Protein AF-A0A6L9SU56-F1 (afdb_monomer)

Foldseek 3Di:
DDWDAFAAQAKDKDKDKDWDAWAKKKKEKDDWDDPQKWKFKADPVGDTQYTYDPDIDMGGDHTDMIMIMMIGHHGDGDGTDMDIDIDGPD

pLDDT: mean 89.86, std 9.3, range [54.0, 97.88]

Structure (mmCIF, N/CA/C/O backbone):
data_AF-A0A6L9SU56-F1
#
_entry.id   AF-A0A6L9SU56-F1
#
loop_
_atom_site.group_PDB
_atom_site.id
_atom_site.type_symbol
_atom_site.label_atom_id
_atom_site.label_alt_id
_atom_site.label_comp_id
_atom_site.label_asym_id
_atom_site.label_entity_id
_atom_site.label_seq_id
_atom_site.pdbx_PDB_ins_code
_atom_site.Cartn_x
_atom_site.Cartn_y
_atom_site.Cartn_z
_atom_site.occupancy
_atom_site.B_iso_or_equiv
_atom_site.auth_seq_id
_atom_site.auth_comp_id
_atom_site.auth_asym_id
_atom_site.auth_atom_id
_atom_site.pdbx_PDB_model_num
ATOM 1 N N . MET A 1 1 ? -1.791 -9.195 -3.777 1.00 84.62 1 MET A N 1
ATOM 2 C CA . MET A 1 1 ? -0.470 -9.229 -4.434 1.00 84.62 1 MET A CA 1
ATOM 3 C C . MET A 1 1 ? -0.539 -8.375 -5.687 1.00 84.62 1 MET A C 1
ATOM 5 O O . MET A 1 1 ? -1.541 -8.453 -6.38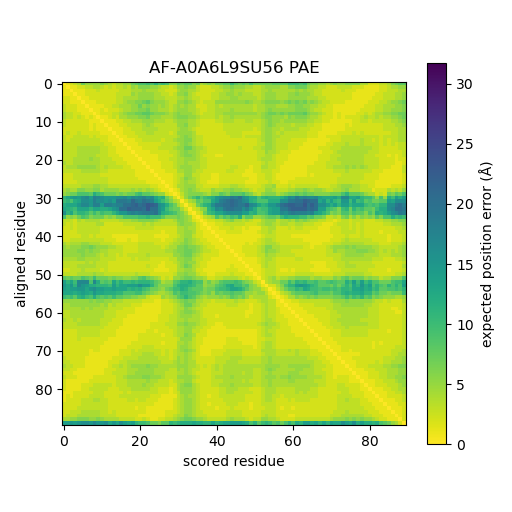5 1.00 84.62 1 MET A O 1
ATOM 9 N N . VAL A 1 2 ? 0.484 -7.565 -5.940 1.00 88.12 2 VAL A N 1
ATOM 10 C CA . VAL A 1 2 ? 0.677 -6.793 -7.175 1.00 88.12 2 VAL A CA 1
ATOM 11 C C . VAL A 1 2 ? 1.949 -7.314 -7.827 1.00 88.12 2 VAL A C 1
ATOM 13 O O . VAL A 1 2 ? 2.976 -7.377 -7.161 1.00 88.12 2 VAL A O 1
ATOM 16 N N . HIS A 1 3 ? 1.881 -7.699 -9.097 1.00 90.50 3 HIS A N 1
ATOM 17 C CA . HIS A 1 3 ? 3.056 -8.002 -9.917 1.00 90.50 3 HIS A CA 1
ATOM 18 C C . HIS A 1 3 ? 3.249 -6.857 -10.907 1.00 90.50 3 HIS A C 1
ATOM 20 O O . HI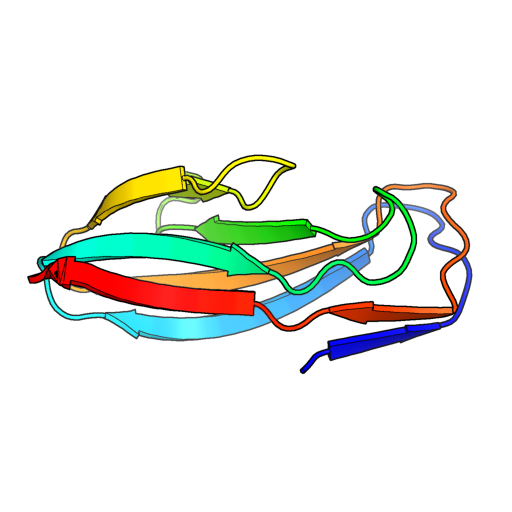S A 1 3 ? 2.277 -6.385 -11.498 1.00 90.50 3 HIS A O 1
ATOM 26 N N . ALA A 1 4 ? 4.479 -6.362 -11.003 1.00 89.12 4 ALA A N 1
ATOM 27 C CA . ALA A 1 4 ? 4.851 -5.282 -11.900 1.00 89.12 4 ALA A CA 1
ATOM 28 C C . ALA A 1 4 ? 6.025 -5.734 -12.768 1.00 89.12 4 ALA A C 1
ATOM 30 O O . ALA A 1 4 ? 7.056 -6.156 -12.239 1.00 89.12 4 ALA A O 1
ATOM 31 N N . GLU A 1 5 ? 5.855 -5.595 -14.081 1.00 92.56 5 GLU A N 1
ATOM 32 C CA . GLU A 1 5 ? 6.854 -5.917 -15.094 1.00 92.56 5 GLU A CA 1
ATOM 33 C C . GLU A 1 5 ? 7.038 -4.728 -16.050 1.00 92.56 5 GLU A C 1
ATOM 35 O O . GLU A 1 5 ? 6.063 -4.101 -16.473 1.00 92.56 5 GLU A O 1
ATOM 40 N N . GLY A 1 6 ? 8.288 -4.408 -16.385 1.00 92.44 6 GLY A N 1
ATOM 41 C CA . GLY A 1 6 ? 8.656 -3.375 -17.353 1.00 92.44 6 GLY A CA 1
ATOM 42 C C . GLY A 1 6 ? 9.469 -2.226 -16.757 1.00 92.44 6 GLY A C 1
ATOM 43 O O . GLY A 1 6 ? 9.888 -2.263 -15.602 1.00 92.44 6 GLY A O 1
ATOM 44 N N . THR A 1 7 ? 9.716 -1.195 -17.569 1.00 94.00 7 THR A N 1
ATOM 45 C CA . THR A 1 7 ? 10.503 -0.011 -17.189 1.00 94.00 7 THR A CA 1
ATOM 46 C C . THR A 1 7 ? 9.602 1.198 -16.990 1.00 94.00 7 THR A C 1
ATOM 48 O O . THR A 1 7 ? 8.883 1.611 -17.900 1.00 94.00 7 THR A O 1
ATOM 51 N N . SER A 1 8 ? 9.675 1.811 -15.814 1.00 94.62 8 SER A N 1
ATOM 52 C CA . SER A 1 8 ? 8.989 3.067 -15.535 1.00 94.62 8 SER A CA 1
ATOM 53 C C . SER A 1 8 ? 9.700 4.250 -16.217 1.00 94.62 8 SER A C 1
ATOM 55 O O . SER A 1 8 ? 10.909 4.445 -16.089 1.00 94.62 8 SER A O 1
ATOM 57 N N . THR A 1 9 ? 8.954 5.091 -16.935 1.00 94.25 9 THR A N 1
ATOM 58 C CA . THR A 1 9 ? 9.471 6.359 -17.501 1.00 94.25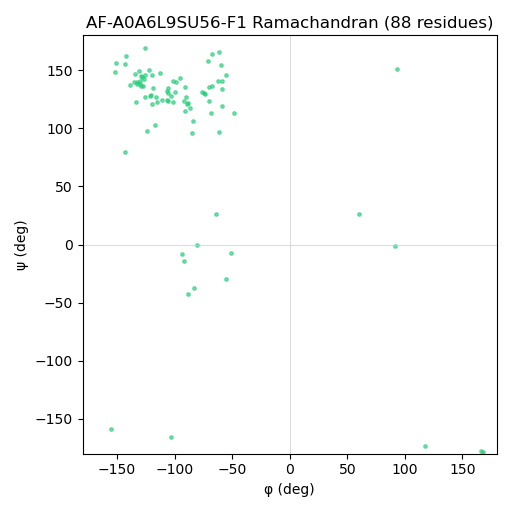 9 THR A CA 1
ATOM 59 C C . THR A 1 9 ? 9.270 7.551 -16.559 1.00 94.25 9 THR A C 1
ATOM 61 O O . THR A 1 9 ? 9.886 8.599 -16.723 1.00 94.25 9 THR A O 1
ATOM 64 N N . GLY A 1 10 ? 8.434 7.369 -15.539 1.00 94.19 10 GLY A N 1
ATOM 65 C CA . GLY A 1 10 ? 8.136 8.298 -14.454 1.00 94.19 10 GLY A CA 1
ATOM 66 C C . GLY A 1 10 ? 7.660 7.507 -13.237 1.00 94.19 10 GLY A C 1
ATOM 67 O O . GLY A 1 10 ? 7.909 6.308 -13.146 1.00 94.19 10 GLY A O 1
ATOM 68 N N . TRP A 1 11 ? 6.949 8.140 -12.309 1.00 92.75 11 TRP A N 1
ATOM 69 C CA . TRP A 1 11 ? 6.284 7.396 -11.239 1.00 92.75 11 TRP A CA 1
ATOM 70 C C . TRP A 1 11 ? 5.141 6.561 -11.824 1.00 92.75 11 TRP A C 1
ATOM 72 O O . TRP A 1 11 ? 4.154 7.118 -12.302 1.00 92.75 11 TRP A O 1
ATOM 82 N N . ALA A 1 12 ? 5.268 5.234 -11.787 1.00 92.94 12 ALA A N 1
ATOM 83 C CA . ALA A 1 12 ? 4.187 4.324 -12.159 1.00 92.94 12 ALA A CA 1
ATOM 84 C C . ALA A 1 12 ? 3.503 3.816 -10.887 1.00 92.94 12 ALA A C 1
ATOM 86 O O . ALA A 1 12 ? 4.187 3.399 -9.954 1.00 92.94 12 ALA A O 1
ATOM 87 N N . THR A 1 13 ? 2.168 3.868 -10.828 1.00 93.19 13 THR A N 1
ATOM 88 C CA . THR A 1 13 ? 1.424 3.516 -9.608 1.00 93.19 13 THR A CA 1
ATOM 89 C C . THR A 1 13 ? 0.213 2.640 -9.885 1.00 93.19 13 THR A C 1
ATOM 91 O O . THR A 1 13 ? -0.551 2.930 -10.803 1.00 93.19 13 THR A O 1
ATOM 94 N N . VAL A 1 14 ? -0.025 1.658 -9.017 1.00 92.25 14 VAL A N 1
ATOM 95 C CA . VAL A 1 14 ? -1.308 0.955 -8.879 1.00 92.25 14 VAL A CA 1
ATOM 96 C C . VAL A 1 14 ? -1.972 1.439 -7.597 1.00 92.25 14 VAL A C 1
ATOM 98 O O . VAL A 1 14 ? -1.308 1.560 -6.568 1.00 92.25 14 VAL A O 1
ATOM 101 N N . ARG A 1 15 ? -3.273 1.738 -7.648 1.00 94.25 15 ARG A N 1
ATOM 102 C CA . ARG A 1 15 ? -4.018 2.294 -6.512 1.00 94.25 15 ARG A CA 1
ATOM 103 C C . ARG A 1 15 ? -5.297 1.514 -6.266 1.00 94.25 15 ARG A C 1
ATOM 105 O O . ARG A 1 15 ? -5.995 1.165 -7.212 1.00 94.25 15 ARG A O 1
ATOM 112 N N . THR A 1 16 ? -5.618 1.305 -4.998 1.00 93.81 16 THR A N 1
ATOM 113 C CA . THR A 1 16 ? -6.936 0.838 -4.562 1.00 93.81 16 THR A CA 1
ATOM 114 C C . THR A 1 16 ? -7.406 1.674 -3.384 1.00 93.81 16 THR A C 1
ATOM 116 O O . THR A 1 16 ? -6.596 2.098 -2.563 1.00 93.81 16 THR A O 1
ATOM 119 N N . THR A 1 17 ? -8.710 1.899 -3.290 1.00 95.94 17 THR A N 1
ATOM 120 C CA . THR A 1 17 ? -9.324 2.572 -2.142 1.00 95.94 17 THR A CA 1
ATOM 121 C C . THR A 1 17 ? -9.895 1.524 -1.195 1.00 95.94 17 THR A C 1
ATOM 123 O O . THR A 1 17 ? -10.457 0.528 -1.649 1.00 95.94 17 THR A O 1
ATOM 126 N N . THR A 1 18 ? -9.751 1.733 0.111 1.00 95.31 18 THR A N 1
ATOM 127 C CA . THR A 1 18 ? -10.354 0.886 1.144 1.00 95.31 18 THR A CA 1
ATOM 128 C C . THR A 1 18 ? -10.897 1.739 2.282 1.00 95.31 18 THR A C 1
ATOM 130 O O . THR A 1 18 ? -10.225 2.661 2.740 1.00 95.31 18 THR A O 1
ATOM 133 N N . ALA A 1 19 ? -12.090 1.404 2.766 1.00 97.31 19 ALA A N 1
ATOM 134 C CA . ALA A 1 19 ? -12.621 1.974 3.996 1.00 97.31 19 ALA A CA 1
ATOM 135 C C . ALA A 1 19 ? -11.920 1.321 5.195 1.00 97.31 19 ALA A C 1
ATOM 137 O O . ALA A 1 19 ? -11.824 0.092 5.265 1.00 97.31 19 ALA A O 1
ATOM 138 N N . LEU A 1 20 ? -11.432 2.129 6.133 1.00 97.00 20 LEU A N 1
ATOM 139 C CA . LEU A 1 20 ? -10.801 1.678 7.370 1.00 97.00 20 LEU A CA 1
ATOM 140 C C . LEU A 1 20 ? -11.597 2.177 8.580 1.00 97.00 20 LEU A C 1
ATOM 142 O O . LEU A 1 20 ? -11.963 3.353 8.625 1.00 97.00 20 LEU A O 1
ATOM 146 N N . PRO A 1 21 ? -11.860 1.328 9.590 1.00 97.50 21 PRO A N 1
ATOM 147 C CA . PRO A 1 21 ? -12.289 1.809 10.894 1.00 97.50 21 PRO A CA 1
ATOM 148 C C . PRO A 1 21 ? -11.128 2.503 11.615 1.00 97.50 21 PRO A C 1
ATOM 150 O O . PRO A 1 21 ? -9.959 2.200 11.362 1.00 97.50 21 PRO A O 1
ATOM 153 N N . ALA A 1 22 ? -11.448 3.372 12.575 1.00 97.19 22 ALA A N 1
ATOM 154 C CA . ALA A 1 22 ? -10.428 3.981 13.420 1.00 97.19 22 ALA A CA 1
ATOM 155 C C . ALA A 1 22 ? -9.633 2.905 14.185 1.00 97.19 22 ALA A C 1
ATOM 157 O O . ALA A 1 22 ? -10.199 1.908 14.652 1.00 97.19 22 ALA A O 1
ATOM 158 N N . GLY A 1 23 ? -8.324 3.101 14.319 1.00 97.06 23 GLY A N 1
ATOM 159 C CA . GLY A 1 23 ? -7.464 2.186 15.063 1.00 97.06 23 GLY A CA 1
ATOM 160 C C . GLY A 1 23 ? -5.982 2.407 14.817 1.00 97.06 23 GLY A C 1
ATOM 161 O O . GLY A 1 23 ? -5.580 3.301 14.075 1.00 97.06 23 GLY A O 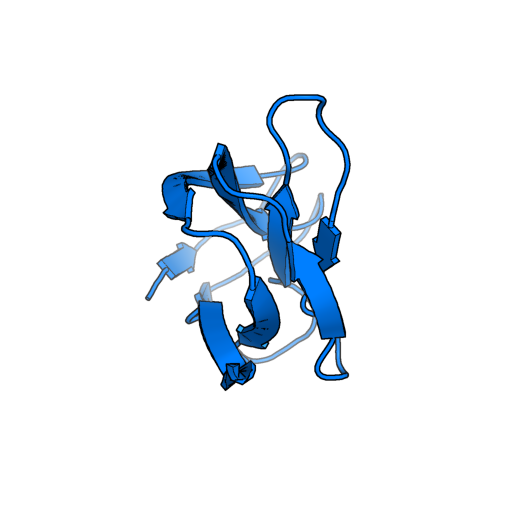1
ATOM 162 N N . GLU A 1 24 ? -5.163 1.570 15.441 1.00 97.31 24 GLU A N 1
ATOM 163 C CA . GLU A 1 24 ? -3.736 1.525 15.140 1.00 97.31 24 GLU A CA 1
ATOM 164 C C . GLU A 1 24 ? -3.445 0.511 14.046 1.00 97.31 24 GLU A C 1
ATOM 166 O O . GLU A 1 24 ? -3.936 -0.620 14.088 1.00 97.31 24 GLU A O 1
ATOM 171 N N . TYR A 1 25 ? -2.604 0.904 13.095 1.00 96.56 25 TYR A N 1
ATOM 172 C CA . TYR A 1 25 ? -2.257 0.084 11.946 1.00 96.56 25 TYR A CA 1
ATOM 173 C C . TYR A 1 25 ? -0.752 0.019 11.741 1.00 96.56 25 TYR A C 1
ATOM 175 O O . TYR A 1 25 ? -0.037 0.985 12.014 1.00 96.56 25 TYR A O 1
ATOM 183 N N . THR A 1 26 ? -0.292 -1.110 11.205 1.00 94.94 26 THR A N 1
ATOM 184 C CA . THR A 1 26 ? 1.021 -1.223 10.572 1.00 94.94 26 THR A CA 1
ATOM 185 C C . THR A 1 26 ? 0.888 -1.450 9.079 1.00 94.94 26 THR A C 1
ATOM 187 O O . THR A 1 26 ? -0.057 -2.101 8.628 1.00 94.94 26 THR A O 1
ATOM 190 N N . LEU A 1 27 ? 1.852 -0.931 8.319 1.00 93.25 27 LEU A N 1
ATOM 191 C CA . LEU A 1 27 ? 2.006 -1.240 6.904 1.00 93.25 27 LEU A CA 1
ATOM 192 C C . LEU A 1 27 ? 3.371 -1.879 6.662 1.00 93.25 27 LEU A C 1
ATOM 194 O O . LEU A 1 27 ? 4.419 -1.289 6.926 1.00 93.25 27 LEU A O 1
ATOM 198 N N . GLU A 1 28 ? 3.323 -3.093 6.137 1.00 89.38 28 GLU A N 1
ATOM 199 C CA . GLU A 1 28 ? 4.471 -3.896 5.734 1.00 89.38 28 GLU A CA 1
ATOM 200 C C . GLU A 1 28 ? 4.293 -4.312 4.272 1.00 89.38 28 GLU A C 1
ATOM 202 O O . GLU A 1 28 ? 3.205 -4.191 3.701 1.00 89.38 28 GLU A O 1
ATOM 207 N N . HIS A 1 29 ? 5.340 -4.852 3.659 1.00 87.31 29 HIS A N 1
ATOM 208 C CA . HIS A 1 29 ? 5.202 -5.551 2.391 1.00 87.31 29 HIS A CA 1
ATOM 209 C C . HIS A 1 29 ? 6.128 -6.761 2.323 1.00 87.31 29 HIS A C 1
ATOM 211 O O . HIS A 1 29 ? 7.171 -6.807 2.973 1.00 87.31 29 HIS A O 1
ATOM 217 N N . THR A 1 30 ? 5.764 -7.747 1.506 1.00 81.62 30 THR A N 1
ATOM 218 C CA . THR A 1 30 ? 6.702 -8.812 1.133 1.00 81.62 30 THR A CA 1
ATOM 219 C C . THR A 1 30 ? 7.769 -8.233 0.212 1.00 81.62 30 THR A C 1
ATOM 221 O O . THR A 1 30 ? 7.415 -7.698 -0.841 1.00 81.62 30 THR A O 1
ATOM 224 N N . LEU A 1 31 ? 9.046 -8.363 0.576 1.00 68.25 31 LEU A N 1
ATOM 225 C CA . LEU A 1 31 ? 10.172 -7.962 -0.269 1.00 68.25 31 LEU A CA 1
ATOM 226 C C . LEU A 1 31 ? 10.157 -8.784 -1.571 1.00 68.25 31 LEU A C 1
ATOM 228 O O . LEU A 1 31 ? 10.649 -9.910 -1.613 1.00 68.25 31 LEU A O 1
ATOM 232 N N . GLY A 1 32 ? 9.587 -8.224 -2.640 1.00 60.66 32 GLY A N 1
ATOM 233 C CA . GLY A 1 32 ? 10.065 -8.534 -3.984 1.00 60.66 32 GLY A CA 1
ATOM 234 C C . GLY A 1 32 ? 11.514 -8.059 -4.057 1.00 60.66 32 GLY A C 1
ATOM 235 O O . GLY A 1 32 ? 11.852 -7.051 -3.444 1.00 60.66 32 GLY A O 1
ATOM 236 N N . SER A 1 33 ? 12.399 -8.805 -4.705 1.00 54.00 33 SER A N 1
ATOM 237 C CA . SER A 1 33 ? 13.833 -8.501 -4.735 1.00 54.00 33 SER A CA 1
ATOM 238 C C . SER A 1 33 ? 14.122 -7.028 -5.082 1.00 54.00 33 SER A C 1
ATOM 240 O O . SER A 1 33 ? 13.903 -6.617 -6.214 1.00 54.00 33 SER A O 1
ATOM 242 N N . GLY A 1 34 ? 14.660 -6.260 -4.128 1.00 60.44 34 GLY A N 1
ATOM 243 C CA . GLY A 1 34 ? 15.170 -4.898 -4.328 1.00 60.44 34 GLY A CA 1
ATOM 244 C C . GLY A 1 34 ? 14.170 -3.764 -4.059 1.00 60.44 34 GLY A C 1
ATOM 245 O O . GLY A 1 34 ? 12.967 -3.903 -4.275 1.00 60.44 34 GLY A O 1
ATOM 246 N N . ASP A 1 35 ? 14.708 -2.609 -3.645 1.00 68.00 35 ASP A N 1
ATOM 247 C CA . ASP A 1 35 ? 14.016 -1.353 -3.274 1.00 68.00 35 ASP A CA 1
ATOM 248 C C . ASP A 1 35 ? 13.250 -0.662 -4.436 1.00 68.00 35 ASP A C 1
ATOM 250 O O . ASP A 1 35 ? 13.091 0.559 -4.476 1.00 68.00 35 ASP A O 1
ATOM 254 N N . SER A 1 36 ? 12.818 -1.420 -5.444 1.00 80.62 36 SER A N 1
ATOM 255 C CA . SER A 1 36 ? 12.187 -0.921 -6.672 1.00 80.62 36 SER A CA 1
ATOM 256 C C . SER A 1 36 ? 10.657 -0.882 -6.603 1.00 80.62 36 SER A C 1
ATOM 258 O O . SER A 1 36 ? 10.027 -0.330 -7.503 1.00 80.62 36 SER A O 1
ATOM 260 N N . LEU A 1 37 ? 10.058 -1.449 -5.551 1.00 86.75 37 LEU A N 1
ATOM 261 C CA . LEU A 1 37 ? 8.629 -1.367 -5.250 1.00 86.75 37 LEU A CA 1
ATOM 262 C C . LEU A 1 37 ? 8.436 -1.008 -3.779 1.00 86.75 37 LEU A C 1
ATOM 264 O O . LEU A 1 37 ? 9.084 -1.580 -2.910 1.00 86.75 37 LEU A O 1
ATOM 268 N N . PHE A 1 38 ? 7.495 -0.116 -3.500 1.00 88.00 38 PHE A N 1
ATOM 269 C CA . PHE A 1 38 ? 7.054 0.193 -2.141 1.00 88.00 38 PHE A CA 1
ATOM 270 C C . PHE A 1 38 ? 5.546 0.437 -2.119 1.00 88.00 38 PHE A C 1
ATOM 272 O O . PHE A 1 38 ? 4.940 0.672 -3.171 1.00 88.00 38 PHE A O 1
ATOM 279 N N . CYS A 1 39 ? 4.935 0.371 -0.933 1.00 91.19 39 CYS A N 1
ATOM 280 C CA . CYS A 1 39 ? 3.538 0.724 -0.740 1.00 91.19 39 CYS A C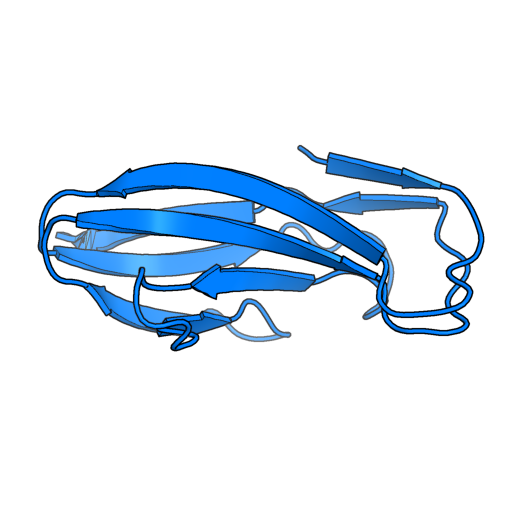A 1
ATOM 281 C C . CYS A 1 39 ? 3.315 1.831 0.295 1.00 91.19 39 CYS A C 1
ATOM 283 O O . CYS A 1 39 ? 4.076 2.001 1.245 1.00 91.19 39 CYS A O 1
ATOM 285 N N . GLU A 1 40 ? 2.252 2.599 0.083 1.00 94.25 40 GLU A N 1
ATOM 286 C CA . GLU A 1 40 ? 1.830 3.709 0.932 1.00 94.25 40 GLU A CA 1
ATOM 287 C C . GLU A 1 40 ? 0.349 3.563 1.274 1.00 94.25 40 GLU A C 1
ATOM 289 O O . GLU A 1 40 ? -0.447 3.172 0.416 1.00 94.25 40 GLU A O 1
ATOM 294 N N . LEU A 1 41 ? -0.027 3.958 2.488 1.00 96.19 41 LEU A N 1
ATOM 295 C CA . LEU A 1 41 ? -1.395 4.313 2.835 1.00 96.19 41 LEU A CA 1
ATOM 296 C C . LEU A 1 41 ? -1.493 5.840 2.848 1.00 96.19 41 LEU A C 1
ATOM 298 O O . LEU A 1 41 ? -0.750 6.504 3.573 1.00 96.19 41 LEU A O 1
ATOM 302 N N . LYS A 1 42 ? -2.396 6.379 2.035 1.00 97.19 42 LYS A N 1
ATOM 303 C CA . LYS A 1 42 ? -2.610 7.814 1.862 1.00 97.19 42 LYS A CA 1
ATOM 304 C C . LYS A 1 42 ? -4.041 8.190 2.235 1.00 97.19 42 LYS A C 1
ATOM 306 O O . LYS A 1 42 ? -4.986 7.569 1.741 1.00 97.19 42 LYS A O 1
ATOM 311 N N . SER A 1 43 ? -4.192 9.192 3.088 1.00 95.94 43 SER A N 1
ATOM 312 C CA . SER A 1 43 ? -5.471 9.792 3.475 1.00 95.94 43 SER A CA 1
ATOM 313 C C . SER A 1 43 ? -6.139 10.533 2.306 1.00 95.94 43 SER A C 1
ATOM 315 O O . SER A 1 43 ? -5.478 10.885 1.320 1.00 95.94 43 SER A O 1
ATOM 317 N N . PRO A 1 44 ? -7.448 10.842 2.406 1.00 91.12 44 PRO A N 1
ATOM 318 C CA . PRO A 1 44 ? -8.165 11.631 1.400 1.00 91.12 44 PRO A CA 1
ATOM 319 C C . PRO A 1 44 ? -7.555 13.003 1.100 1.00 91.12 44 PRO A C 1
ATOM 321 O O . PRO A 1 44 ? -7.690 13.498 -0.017 1.00 91.12 44 PRO A O 1
ATOM 324 N N . ASP A 1 45 ? -6.895 13.621 2.083 1.00 92.88 45 ASP A N 1
ATOM 325 C CA . ASP A 1 45 ? -6.239 14.926 1.932 1.00 92.88 45 ASP A CA 1
ATOM 326 C C . ASP A 1 45 ? -4.859 14.843 1.250 1.00 92.88 45 ASP A C 1
ATOM 328 O O . ASP A 1 45 ? -4.225 15.866 0.998 1.00 92.88 45 ASP A O 1
ATOM 332 N N . GLY A 1 46 ? -4.414 13.633 0.897 1.00 92.19 46 GLY A N 1
ATOM 333 C CA . GLY A 1 46 ? -3.161 13.383 0.195 1.00 92.19 46 GLY A CA 1
ATOM 334 C C . GLY A 1 46 ? -1.958 13.135 1.106 1.00 92.19 46 GLY A C 1
ATOM 335 O O . GLY A 1 46 ? -0.873 12.856 0.583 1.00 92.19 46 GLY A O 1
ATOM 336 N N . THR A 1 47 ? -2.127 13.186 2.429 1.00 94.44 47 THR A N 1
ATOM 337 C CA . THR A 1 47 ? -1.068 12.879 3.401 1.00 94.44 47 THR A CA 1
ATOM 338 C C . THR A 1 47 ? -0.698 11.395 3.359 1.00 94.44 47 THR A C 1
ATOM 340 O O . THR A 1 47 ? -1.555 10.522 3.272 1.00 94.44 47 THR A O 1
ATOM 343 N N . VAL A 1 48 ? 0.600 11.081 3.392 1.00 94.69 48 VAL A N 1
ATOM 344 C CA . VAL A 1 48 ? 1.071 9.695 3.545 1.00 94.69 48 VAL A CA 1
ATOM 345 C C . VAL A 1 48 ? 1.089 9.361 5.034 1.00 94.69 48 VAL A C 1
ATOM 347 O O . VAL A 1 48 ? 1.971 9.827 5.752 1.00 94.69 48 VAL A O 1
ATOM 350 N N . ASP A 1 49 ? 0.131 8.556 5.491 1.00 95.06 49 ASP A N 1
ATOM 351 C CA . ASP A 1 49 ? 0.024 8.156 6.899 1.00 95.06 49 ASP A CA 1
ATOM 352 C C . ASP A 1 49 ? 0.926 6.967 7.235 1.00 95.06 49 ASP A C 1
ATOM 354 O O . ASP A 1 49 ? 1.509 6.889 8.316 1.00 95.06 49 ASP A O 1
ATOM 358 N N . LEU A 1 50 ? 1.040 6.019 6.301 1.00 94.94 50 LEU A N 1
ATOM 359 C CA . LEU A 1 50 ? 1.922 4.864 6.422 1.00 94.94 50 LEU A CA 1
ATOM 360 C C . LEU A 1 50 ? 2.713 4.683 5.136 1.00 94.94 50 LEU A C 1
ATOM 362 O O . LEU A 1 50 ? 2.179 4.783 4.035 1.00 94.94 50 LEU A O 1
ATOM 366 N N . PHE A 1 51 ? 3.983 4.339 5.288 1.00 91.38 51 PHE A N 1
ATOM 367 C CA . PHE A 1 51 ? 4.882 4.066 4.179 1.00 91.38 51 PHE A CA 1
ATOM 368 C C . PHE A 1 51 ? 5.654 2.787 4.473 1.00 91.38 51 PHE A C 1
ATOM 370 O O . PHE A 1 51 ? 6.338 2.697 5.491 1.00 91.38 51 PHE A O 1
ATOM 377 N N . SER A 1 52 ? 5.569 1.789 3.604 1.00 83.31 52 SER A N 1
ATOM 378 C CA . SER A 1 52 ? 6.341 0.565 3.764 1.00 83.31 52 SER A CA 1
ATOM 379 C C . SER A 1 52 ? 7.732 0.754 3.152 1.00 83.31 52 SER A C 1
ATOM 381 O O . SER A 1 52 ? 7.925 0.589 1.945 1.00 83.31 52 SER A O 1
ATOM 383 N N . HIS A 1 53 ? 8.709 1.100 3.980 1.00 73.06 53 HIS A N 1
ATOM 384 C CA . HIS A 1 53 ? 10.121 0.953 3.626 1.00 73.06 53 HIS A CA 1
ATOM 385 C C . HIS A 1 53 ? 10.702 -0.272 4.347 1.00 73.06 53 HIS A C 1
ATOM 387 O O . HIS A 1 53 ? 9.958 -1.074 4.905 1.00 73.06 53 HIS A O 1
ATOM 393 N N . SER A 1 54 ? 12.028 -0.400 4.380 1.00 62.28 54 SER A N 1
ATOM 394 C CA . SER A 1 54 ? 12.794 -1.457 5.060 1.00 62.28 54 SER A CA 1
ATOM 395 C C . SER A 1 54 ? 12.448 -1.727 6.541 1.00 62.28 54 SER A C 1
ATOM 397 O O . SER A 1 54 ? 12.945 -2.699 7.106 1.00 62.28 54 SER A O 1
ATOM 399 N N . SER A 1 55 ? 11.599 -0.917 7.179 1.00 67.38 55 SER A N 1
ATOM 400 C CA . SER A 1 55 ? 11.084 -1.117 8.537 1.00 67.38 55 SER A CA 1
ATOM 401 C C . SER A 1 55 ? 9.558 -1.020 8.582 1.00 67.38 55 SER A C 1
ATOM 403 O O . SER A 1 55 ? 8.968 -0.177 7.905 1.00 67.38 55 SER A O 1
ATOM 405 N N . VAL A 1 56 ? 8.930 -1.831 9.440 1.00 71.31 56 VAL A N 1
ATOM 406 C CA . VAL A 1 56 ? 7.489 -1.768 9.731 1.00 71.31 56 VAL A CA 1
ATOM 407 C C . VAL A 1 56 ? 7.125 -0.380 10.264 1.00 71.31 56 VAL A C 1
ATOM 409 O O . VAL A 1 56 ? 7.623 0.022 11.315 1.00 71.31 56 VAL A O 1
ATOM 412 N N . ASN A 1 57 ? 6.247 0.341 9.564 1.00 86.69 57 ASN A N 1
ATOM 413 C CA . ASN A 1 57 ? 5.722 1.632 10.019 1.00 86.69 57 ASN A CA 1
ATOM 414 C C . ASN A 1 57 ? 4.387 1.451 10.743 1.00 86.69 57 ASN A C 1
ATOM 416 O O . ASN A 1 57 ? 3.585 0.607 10.342 1.00 86.69 57 ASN A O 1
ATOM 420 N N . ARG A 1 58 ? 4.150 2.252 11.790 1.00 92.38 58 ARG A N 1
ATOM 421 C CA . ARG A 1 58 ? 2.946 2.219 12.638 1.00 92.38 58 ARG A CA 1
ATOM 422 C C . ARG A 1 58 ? 2.351 3.617 12.789 1.00 92.38 58 ARG A C 1
ATOM 424 O O . ARG A 1 58 ? 3.094 4.560 13.040 1.00 92.38 58 ARG A O 1
ATOM 431 N N . ALA A 1 59 ? 1.026 3.725 12.719 1.00 93.69 59 ALA A N 1
ATOM 432 C CA . ALA A 1 59 ? 0.300 4.977 12.931 1.00 93.69 59 ALA A CA 1
ATOM 433 C C . ALA A 1 59 ? -1.110 4.739 13.497 1.00 93.69 59 ALA A C 1
ATOM 435 O O . ALA A 1 59 ? -1.704 3.675 13.301 1.00 93.69 59 ALA A O 1
ATOM 436 N N . THR A 1 60 ? -1.647 5.756 14.175 1.00 95.94 60 THR A N 1
ATOM 437 C CA . THR A 1 60 ? -3.063 5.833 14.563 1.00 95.94 60 THR A CA 1
ATOM 438 C C . THR A 1 60 ? -3.847 6.456 13.416 1.00 95.94 60 THR A C 1
ATOM 440 O O . THR A 1 60 ? -3.619 7.611 13.070 1.00 95.94 60 THR A O 1
ATOM 443 N N . ILE A 1 61 ? -4.777 5.698 12.843 1.00 96.00 61 ILE A N 1
ATOM 444 C CA . ILE A 1 61 ? -5.542 6.066 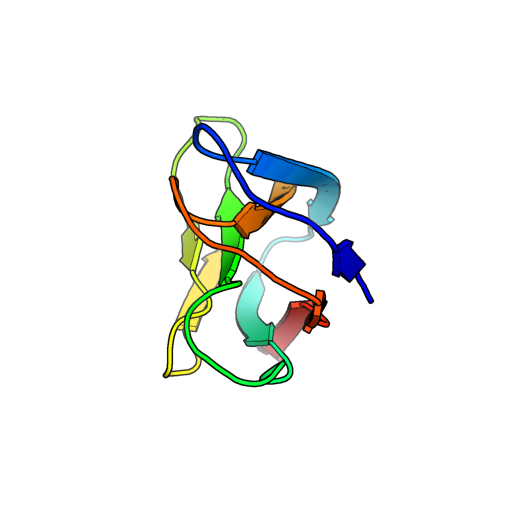11.652 1.00 96.00 61 ILE A CA 1
ATOM 445 C C . ILE A 1 61 ? -7.005 6.317 12.058 1.00 96.00 61 ILE A C 1
ATOM 447 O O . ILE A 1 61 ? -7.617 5.438 12.674 1.00 96.00 61 ILE A O 1
ATOM 451 N N . PRO A 1 62 ? -7.581 7.499 11.768 1.00 96.38 62 PRO A N 1
ATOM 452 C CA . PRO A 1 62 ? -9.017 7.750 11.896 1.00 96.38 62 PRO A CA 1
ATOM 453 C C . PRO A 1 62 ? -9.873 6.847 10.994 1.00 96.38 62 PRO A C 1
ATOM 455 O O . PRO A 1 62 ? -9.383 6.219 10.063 1.00 96.38 62 PRO A O 1
ATOM 458 N N . ALA A 1 63 ? -11.182 6.790 11.249 1.00 97.19 63 ALA A N 1
ATOM 459 C CA . ALA A 1 63 ? -12.087 6.111 10.326 1.00 97.19 63 ALA A CA 1
ATOM 460 C C . ALA A 1 63 ? -12.215 6.918 9.024 1.00 97.19 63 ALA A C 1
ATOM 462 O O . ALA A 1 63 ? -12.408 8.133 9.078 1.00 97.19 63 ALA A O 1
ATOM 463 N N . GLY A 1 64 ? -12.151 6.255 7.871 1.00 96.94 64 GLY A N 1
ATOM 464 C CA . GLY A 1 64 ? -12.260 6.927 6.578 1.00 96.94 64 GLY A CA 1
ATOM 465 C C . GLY A 1 64 ? -11.882 6.048 5.393 1.00 96.94 64 GLY A C 1
ATOM 466 O O . GLY A 1 64 ? -11.536 4.879 5.558 1.00 96.94 64 GLY A O 1
ATOM 467 N N . ASP A 1 65 ? -11.942 6.629 4.198 1.00 97.88 65 ASP A N 1
ATOM 468 C CA . ASP A 1 65 ? -11.504 5.989 2.959 1.00 97.88 65 ASP A CA 1
ATOM 469 C C . ASP A 1 65 ? -10.040 6.329 2.682 1.00 97.88 65 ASP A C 1
ATOM 471 O O . ASP A 1 65 ? -9.676 7.494 2.578 1.00 97.88 65 ASP A O 1
ATOM 475 N N . TYR A 1 66 ? -9.195 5.316 2.528 1.00 97.81 66 TYR A N 1
ATOM 476 C CA . TYR A 1 66 ? -7.761 5.491 2.311 1.00 97.81 66 TYR A CA 1
ATOM 477 C C . TYR A 1 66 ? -7.333 4.880 0.985 1.00 97.81 66 TYR A C 1
ATOM 479 O O . TYR A 1 66 ? -7.843 3.838 0.564 1.00 97.81 66 TYR A O 1
ATOM 487 N N . GLN A 1 67 ? -6.357 5.508 0.333 1.00 97.25 67 GLN A N 1
ATOM 488 C CA . GLN A 1 67 ? -5.707 4.953 -0.846 1.00 97.25 67 GLN A CA 1
ATOM 489 C C . GLN A 1 67 ? -4.513 4.100 -0.427 1.00 97.25 67 GLN A C 1
ATOM 491 O O . GLN A 1 67 ? -3.562 4.600 0.166 1.00 97.25 67 GLN A O 1
ATOM 496 N N . MET A 1 68 ? -4.538 2.822 -0.793 1.00 95.44 68 MET A N 1
ATOM 497 C CA . MET A 1 68 ? -3.352 1.976 -0.820 1.00 95.44 68 MET A CA 1
ATOM 498 C C . MET A 1 68 ? -2.697 2.116 -2.191 1.00 95.44 68 MET A C 1
ATOM 500 O O . MET A 1 68 ? -3.330 1.855 -3.219 1.00 95.44 68 MET A O 1
ATOM 504 N N . ILE A 1 69 ? -1.437 2.532 -2.211 1.00 94.81 69 ILE A N 1
ATOM 505 C CA . ILE A 1 69 ? -0.695 2.835 -3.434 1.00 94.81 69 ILE A CA 1
ATOM 506 C C . ILE A 1 69 ? 0.537 1.948 -3.475 1.00 94.81 69 ILE A C 1
ATOM 508 O O . ILE A 1 69 ? 1.298 1.930 -2.520 1.00 94.81 69 ILE A O 1
ATOM 512 N N . VAL A 1 70 ? 0.747 1.236 -4.578 1.00 92.50 70 VAL A N 1
ATOM 513 C CA . VAL A 1 70 ? 2.019 0.579 -4.899 1.00 92.50 70 VAL A CA 1
ATOM 514 C C . VAL A 1 70 ? 2.694 1.383 -5.998 1.00 92.50 70 VAL A C 1
ATOM 516 O O . VAL A 1 70 ? 2.054 1.675 -7.010 1.00 92.50 70 VAL A O 1
ATOM 519 N N . SER A 1 71 ? 3.969 1.716 -5.814 1.00 92.00 71 SER A N 1
ATOM 520 C CA . SER A 1 71 ? 4.708 2.604 -6.715 1.00 92.00 71 SER A CA 1
ATOM 521 C C . SER A 1 71 ? 6.009 1.977 -7.205 1.00 92.00 71 SER A C 1
ATOM 523 O O . SER A 1 71 ? 6.727 1.342 -6.434 1.00 92.00 71 SER A O 1
ATOM 525 N N . VAL A 1 72 ? 6.332 2.228 -8.475 1.00 91.56 72 VAL A N 1
ATOM 526 C CA . VAL A 1 72 ? 7.652 2.005 -9.080 1.00 91.56 72 VAL A CA 1
ATOM 527 C C . VAL A 1 72 ? 8.320 3.378 -9.268 1.00 91.56 72 VAL A C 1
ATOM 529 O O . VAL A 1 72 ? 7.727 4.241 -9.932 1.00 91.56 72 VAL A O 1
ATOM 532 N N . PRO A 1 73 ? 9.528 3.617 -8.716 1.00 90.50 73 PRO A N 1
ATOM 533 C CA . PRO A 1 73 ? 10.274 4.855 -8.938 1.00 90.50 73 PRO A CA 1
ATOM 534 C C . PRO A 1 73 ? 10.597 5.080 -10.414 1.00 90.50 73 PRO A C 1
ATOM 536 O O . PRO A 1 73 ? 10.721 4.095 -11.134 1.00 90.50 73 PRO A O 1
ATOM 539 N N . PRO A 1 74 ? 10.803 6.327 -10.875 1.00 94.06 74 PRO A N 1
ATOM 540 C CA . PRO A 1 74 ? 11.204 6.609 -12.251 1.00 94.06 74 PRO A CA 1
ATOM 541 C C . PRO A 1 74 ? 12.480 5.867 -12.667 1.00 94.06 74 PRO A C 1
ATOM 543 O O . PRO A 1 74 ? 13.411 5.731 -11.873 1.00 94.06 74 PRO A O 1
ATOM 546 N N . SER A 1 75 ? 12.554 5.462 -13.938 1.00 94.12 75 SER A N 1
ATOM 547 C CA . SER A 1 75 ? 13.716 4.784 -14.537 1.00 94.12 75 SER A CA 1
ATOM 548 C C . SER A 1 75 ? 14.088 3.453 -13.871 1.00 94.12 75 SER A C 1
ATOM 550 O O . SER A 1 75 ? 15.245 3.033 -13.915 1.00 94.12 75 SER A O 1
ATOM 552 N N . LYS A 1 76 ? 13.122 2.776 -13.244 1.00 91.25 76 LYS A N 1
ATOM 553 C CA . LYS A 1 76 ? 13.309 1.439 -12.674 1.00 91.25 76 LYS A CA 1
ATOM 554 C C . LYS A 1 76 ? 12.685 0.397 -13.586 1.00 91.25 76 LYS A C 1
ATOM 556 O O . LYS A 1 76 ? 11.514 0.498 -13.943 1.00 91.25 76 LYS A O 1
ATOM 561 N N . THR A 1 77 ? 13.481 -0.608 -13.937 1.00 92.38 77 THR A N 1
ATOM 562 C CA . THR A 1 77 ? 12.989 -1.849 -14.536 1.00 92.38 77 THR A CA 1
ATOM 563 C C . THR A 1 77 ? 12.677 -2.827 -13.419 1.00 92.38 77 THR A C 1
ATOM 565 O O . THR A 1 77 ? 13.523 -3.068 -12.559 1.00 92.38 77 THR A O 1
ATOM 568 N N . VAL A 1 78 ? 11.465 -3.363 -13.431 1.00 90.12 78 VAL A N 1
ATOM 569 C CA . VAL A 1 78 ? 10.980 -4.336 -12.458 1.00 90.12 78 VAL A CA 1
ATOM 570 C C . VAL A 1 78 ? 10.459 -5.566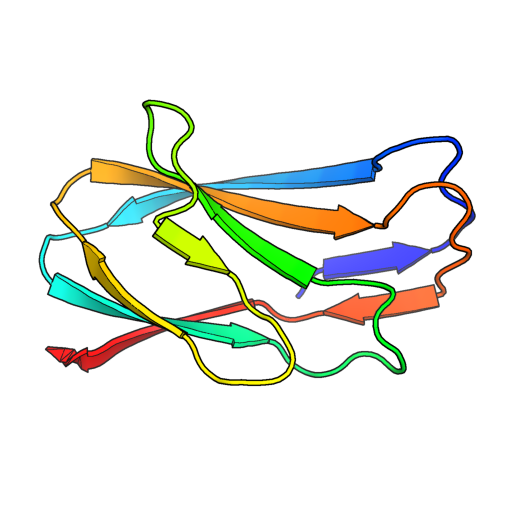 -13.187 1.00 90.12 78 VAL A C 1
ATOM 572 O O . VAL A 1 78 ? 9.927 -5.456 -14.285 1.00 90.12 78 VAL A O 1
ATOM 575 N N . ASP A 1 79 ? 10.634 -6.722 -12.566 1.00 91.19 79 ASP A N 1
ATOM 576 C CA . ASP A 1 79 ? 9.840 -7.932 -12.781 1.00 91.19 79 ASP A CA 1
ATOM 577 C C . ASP A 1 79 ? 9.709 -8.586 -11.403 1.00 91.19 79 ASP A C 1
ATOM 579 O O . ASP A 1 79 ? 10.529 -9.399 -10.978 1.00 91.19 79 ASP A O 1
ATOM 583 N N . GLN A 1 80 ? 8.785 -8.058 -10.603 1.00 87.81 80 GLN A N 1
ATOM 584 C CA . GLN A 1 80 ? 8.710 -8.389 -9.182 1.00 87.81 80 GLN A CA 1
ATOM 585 C C . GLN A 1 80 ? 7.290 -8.262 -8.647 1.00 87.81 80 GLN A C 1
ATOM 587 O O . GLN A 1 80 ? 6.494 -7.425 -9.078 1.00 87.81 80 GLN A O 1
ATOM 592 N N . ALA A 1 81 ? 6.983 -9.112 -7.668 1.00 88.56 81 ALA A N 1
ATOM 593 C CA . ALA A 1 81 ? 5.735 -9.074 -6.929 1.00 88.56 81 ALA A CA 1
ATOM 594 C C . ALA A 1 81 ? 5.926 -8.414 -5.559 1.00 88.56 81 ALA A C 1
ATOM 596 O O . ALA A 1 81 ? 6.907 -8.663 -4.862 1.00 88.56 81 ALA A O 1
ATOM 597 N N . ILE A 1 82 ? 4.947 -7.610 -5.156 1.00 87.75 82 ILE A N 1
ATOM 598 C CA . ILE A 1 82 ? 4.833 -7.017 -3.826 1.00 87.75 82 ILE A CA 1
ATOM 599 C C . ILE A 1 82 ? 3.446 -7.317 -3.262 1.00 87.75 82 ILE A C 1
ATOM 601 O O . ILE A 1 82 ? 2.422 -7.206 -3.943 1.00 87.75 82 ILE A O 1
ATOM 605 N N . THR A 1 83 ? 3.386 -7.699 -1.994 1.00 89.62 83 THR A N 1
ATOM 606 C CA . THR A 1 83 ? 2.126 -7.847 -1.266 1.00 89.62 83 THR A CA 1
ATOM 607 C C . THR A 1 83 ? 2.120 -6.856 -0.115 1.00 89.62 83 THR A C 1
ATOM 609 O O . THR A 1 83 ? 2.794 -7.117 0.879 1.00 89.62 83 THR A O 1
ATOM 612 N N . PRO A 1 84 ? 1.389 -5.731 -0.238 1.00 89.88 84 PRO A N 1
ATOM 613 C CA . PRO A 1 84 ? 1.092 -4.855 0.888 1.00 89.88 84 PRO A CA 1
ATOM 614 C C . PRO A 1 84 ? 0.339 -5.619 1.976 1.00 89.8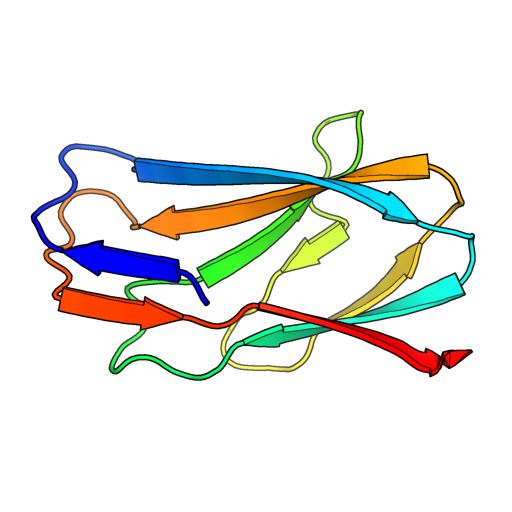8 84 PRO A C 1
ATOM 616 O O . PRO A 1 84 ? -0.623 -6.333 1.685 1.00 89.88 84 PRO A O 1
ATOM 619 N N . ILE A 1 85 ? 0.764 -5.453 3.222 1.00 91.31 85 ILE A N 1
ATOM 620 C CA . ILE A 1 85 ? 0.149 -6.050 4.402 1.00 91.31 85 ILE A CA 1
ATOM 621 C C . ILE A 1 85 ? -0.196 -4.901 5.345 1.00 91.31 85 ILE A C 1
ATOM 623 O O . ILE A 1 85 ? 0.657 -4.403 6.076 1.00 91.31 85 ILE A O 1
ATOM 627 N N . LEU A 1 86 ? -1.458 -4.475 5.305 1.00 94.25 86 LEU A N 1
ATOM 628 C CA . LEU A 1 86 ? -2.021 -3.535 6.268 1.00 94.25 86 LEU A CA 1
ATOM 629 C C . LE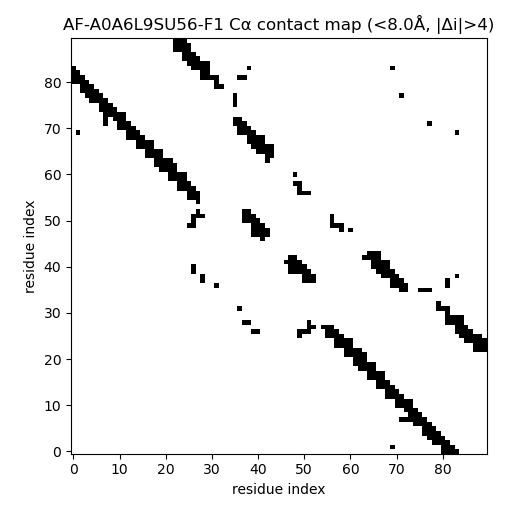U A 1 86 ? -2.633 -4.338 7.420 1.00 94.25 86 LEU A C 1
ATOM 631 O O . LEU A 1 86 ? -3.596 -5.078 7.213 1.00 94.25 86 LEU A O 1
ATOM 635 N N . ARG A 1 87 ? -2.078 -4.216 8.628 1.00 95.12 87 ARG A N 1
ATOM 636 C CA . ARG A 1 87 ? -2.545 -4.951 9.812 1.00 95.12 87 ARG A CA 1
ATOM 637 C C . ARG A 1 87 ? -3.094 -3.977 10.844 1.00 95.12 87 ARG A C 1
ATOM 639 O O . ARG A 1 87 ? -2.365 -3.107 11.306 1.00 95.12 87 ARG A O 1
ATOM 646 N N . LYS A 1 88 ? -4.358 -4.148 11.240 1.00 95.81 88 LYS A N 1
ATOM 647 C CA . LYS A 1 88 ? -4.912 -3.478 12.423 1.00 95.81 88 LYS A CA 1
ATOM 648 C C . LYS A 1 88 ? -4.350 -4.149 13.676 1.00 95.81 88 LYS A C 1
ATOM 650 O O . LYS A 1 88 ? -4.391 -5.375 13.766 1.00 95.81 88 LYS A O 1
ATOM 655 N N . LEU A 1 89 ? -3.812 -3.372 14.609 1.00 93.81 89 LEU A N 1
ATOM 656 C CA . LEU A 1 89 ? -3.251 -3.887 15.858 1.00 93.81 89 LEU A CA 1
ATOM 657 C C . LEU A 1 89 ? -4.313 -3.994 16.953 1.00 93.81 89 LEU A C 1
ATOM 659 O O . LEU A 1 89 ? -4.352 -5.010 17.636 1.00 93.81 89 LEU A O 1
ATOM 663 N N . ASN A 1 90 ? -5.180 -2.981 17.071 1.00 78.62 90 ASN A N 1
ATOM 664 C CA . ASN A 1 90 ? -6.259 -2.880 18.061 1.00 78.62 90 ASN A CA 1
ATOM 665 C C . ASN A 1 90 ? -7.465 -2.151 17.443 1.00 78.62 90 ASN A C 1
ATOM 667 O O . ASN A 1 90 ? -7.259 -1.112 16.773 1.00 78.62 90 ASN A O 1
#

Nearest PDB structures (foldseek):
  4hpk-assembly1_B  TM=6.579E-01  e=3.114E-01  Hathewaya histolytica
  5azy-assembly3_A  TM=4.498E-01  e=1.777E-01  Rattus norvegicus
  4dwh-assembly1_B  TM=3.453E-01  e=7.795E-01  Escherichia coli
  4wk4-assembly1_B  TM=4.405E-01  e=2.274E+00  Homo sapiens

Mean predicted aligned error: 3.93 Å

Secondary structure (DSSP, 8-state):
-EEEEEE-SS-EEEEEEEEE-SEEEEEEE---SSTT-EEEEE-TTS-EEEEESSS-EEEEE-SEEEEEEEEE-TT-EEEEEE-EEEEE--

Sequence (90 aa):
MVHAEGTSTGWATVRTTTALPAGEYTLEHTLGSGDSLFCELKSPDGTVDLFSHSSVNRATIPAGDYQMIVSVPPSKTVDQAITPILRKLN

Radius of gyration: 13.07 Å; Cα contacts (8 Å, |Δi|>4): 224; chains: 1; bounding box: 28×24×36 Å

Solvent-accessible surface area (backbone atoms only — not comparable to full-atom values): 5090 Å² total; per-residue (Å²): 119,47,76,45,75,52,69,28,90,40,81,42,74,52,77,47,78,45,81,42,73,58,33,36,34,35,28,37,60,52,84,30,92,61,94,58,61,41,39,34,37,24,44,83,89,69,50,76,70,34,51,27,60,105,53,82,30,73,42,82,42,71,61,47,61,30,37,42,35,40,40,32,53,56,74,38,75,43,80,43,47,40,35,77,44,78,42,76,77,95

Organism: NCBI:txid2661628